Protein AF-A0ABD2WYM6-F1 (afdb_monomer_lite)

Radius of gyration: 16.87 Å; chains: 1; bounding box: 34×50×38 Å

Organism: NCBI:txid54128

Sequence (75 aa):
MVFLLKEPQIGKFGIRYKGPFEIKEVDHNLKNVILLCNGSEKRVHIDKIERADSINPLDSIENNSGAQLEEIIEG

Secondary structure (DSSP, 8-state):
-EEEEEEEPTTSS-EEEEEEEEEEEEETTTTEEEEEETTEEEEEEGGGEEEGGG--GGGGS-----S--------

Structure (mmCIF, N/CA/C/O backbone):
data_AF-A0ABD2WYM6-F1
#
_entry.id   AF-A0ABD2WYM6-F1
#
loop_
_atom_site.group_PDB
_atom_site.id
_atom_site.type_symbol
_atom_site.label_atom_id
_atom_site.label_alt_id
_atom_site.label_comp_id
_atom_site.label_asym_id
_atom_site.label_entity_id
_atom_site.label_seq_id
_atom_site.pdbx_PDB_ins_code
_atom_site.Cartn_x
_atom_site.Cartn_y
_atom_site.Cartn_z
_atom_site.occupancy
_atom_site.B_iso_or_equiv
_atom_site.auth_seq_id
_atom_site.auth_comp_id
_atom_site.auth_asym_id
_atom_site.auth_atom_id
_atom_site.pdbx_PDB_model_num
ATOM 1 N N . MET A 1 1 ? -10.372 -8.180 0.009 1.00 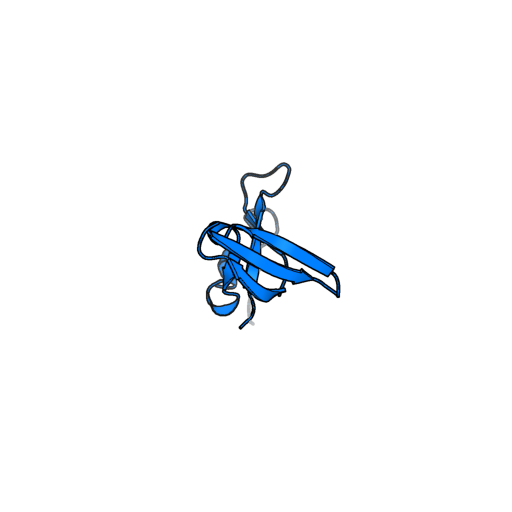69.25 1 MET A N 1
ATOM 2 C CA . MET A 1 1 ? -9.706 -7.687 -1.218 1.00 69.25 1 MET A CA 1
ATOM 3 C C . MET A 1 1 ? -8.354 -7.143 -0.801 1.00 69.25 1 MET A C 1
ATOM 5 O O . MET A 1 1 ? -8.326 -6.309 0.095 1.00 69.25 1 MET A O 1
ATOM 9 N N . VAL A 1 2 ? -7.263 -7.675 -1.353 1.00 82.44 2 VAL A N 1
ATOM 10 C CA . VAL A 1 2 ? -5.896 -7.343 -0.920 1.00 82.44 2 VAL A CA 1
ATOM 11 C C . VAL A 1 2 ? -5.196 -6.451 -1.940 1.00 82.44 2 VAL A C 1
ATOM 13 O O . VAL A 1 2 ? -5.396 -6.58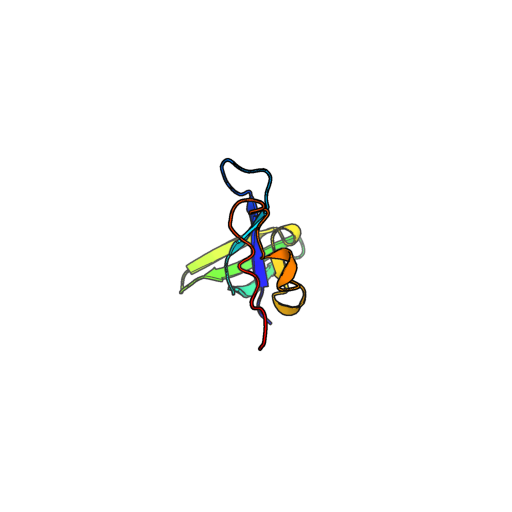5 -3.150 1.00 82.44 2 VAL A O 1
ATOM 16 N N . PHE A 1 3 ? -4.381 -5.532 -1.436 1.00 87.88 3 PHE A N 1
ATOM 17 C CA . PHE A 1 3 ? -3.721 -4.495 -2.215 1.00 87.88 3 PHE A CA 1
ATOM 18 C C . PHE A 1 3 ? -2.210 -4.533 -2.015 1.00 87.88 3 PHE A C 1
ATOM 20 O O . PHE A 1 3 ? -1.705 -4.976 -0.984 1.00 87.88 3 PHE A O 1
ATOM 27 N N . LEU A 1 4 ? -1.483 -4.044 -3.008 1.00 90.31 4 LEU A N 1
ATOM 28 C CA . LEU A 1 4 ? -0.036 -3.925 -3.008 1.00 90.31 4 LEU A CA 1
ATOM 29 C C . LEU A 1 4 ? 0.344 -2.452 -3.051 1.00 90.31 4 LEU A C 1
ATOM 31 O O . LEU A 1 4 ? -0.252 -1.671 -3.782 1.00 90.31 4 LEU A O 1
ATOM 35 N N . LEU A 1 5 ? 1.340 -2.062 -2.267 1.00 90.38 5 LEU A N 1
ATOM 36 C CA . LEU A 1 5 ? 1.867 -0.706 -2.239 1.00 90.38 5 LEU A CA 1
ATOM 37 C C . LEU A 1 5 ? 2.989 -0.560 -3.270 1.00 90.38 5 LEU A C 1
ATOM 39 O O . LEU A 1 5 ? 4.003 -1.252 -3.170 1.00 90.38 5 LEU A O 1
ATOM 43 N N . LYS A 1 6 ? 2.827 0.369 -4.212 1.00 90.56 6 LYS A N 1
ATOM 44 C CA . LYS A 1 6 ? 3.827 0.756 -5.211 1.00 90.56 6 LYS A CA 1
ATOM 45 C C . LYS A 1 6 ? 4.845 1.699 -4.572 1.00 90.56 6 LYS A C 1
ATOM 47 O O . LYS A 1 6 ? 4.529 2.849 -4.258 1.00 90.56 6 LYS A O 1
ATOM 52 N N . GLU A 1 7 ? 6.078 1.244 -4.406 1.00 86.00 7 GLU A N 1
ATOM 53 C CA . GLU A 1 7 ? 7.189 2.071 -3.936 1.00 86.00 7 GLU A CA 1
ATOM 54 C C . GLU A 1 7 ? 8.285 2.159 -5.008 1.00 86.00 7 GLU A C 1
ATOM 56 O O . GLU A 1 7 ? 8.561 1.173 -5.691 1.00 86.00 7 GLU A O 1
ATOM 61 N N . PRO A 1 8 ? 8.926 3.325 -5.189 1.00 84.25 8 PRO A N 1
ATOM 62 C CA . PRO A 1 8 ? 10.070 3.425 -6.085 1.00 84.25 8 PRO A CA 1
ATOM 63 C C . PRO A 1 8 ? 11.217 2.554 -5.564 1.00 84.25 8 PRO A C 1
ATOM 65 O O . PRO A 1 8 ? 11.522 2.546 -4.368 1.00 84.25 8 PRO A O 1
ATOM 68 N N . GLN A 1 9 ? 11.874 1.825 -6.462 1.00 83.19 9 GLN A N 1
ATOM 69 C CA . GLN A 1 9 ? 13.068 1.072 -6.114 1.00 83.19 9 GLN A CA 1
ATOM 70 C C . GLN A 1 9 ? 14.252 2.034 -5.973 1.00 83.19 9 GLN A C 1
ATOM 72 O O . GLN A 1 9 ? 14.658 2.696 -6.923 1.00 83.19 9 GLN A O 1
ATOM 77 N N . ILE A 1 10 ? 14.825 2.126 -4.773 1.00 78.81 10 ILE A N 1
ATOM 78 C CA . ILE A 1 10 ? 16.003 2.970 -4.542 1.00 78.81 10 ILE A CA 1
ATOM 79 C C . ILE A 1 10 ? 17.166 2.435 -5.393 1.00 78.81 10 ILE A C 1
ATOM 81 O O . ILE A 1 10 ? 17.512 1.259 -5.299 1.00 78.81 10 ILE A O 1
ATOM 85 N N . GLY A 1 11 ? 17.757 3.297 -6.225 1.00 79.00 11 GLY A N 1
ATOM 86 C CA . GLY A 1 11 ? 18.926 2.971 -7.051 1.00 79.00 11 GLY A CA 1
ATOM 87 C C . GLY A 1 11 ? 18.638 2.274 -8.389 1.00 79.00 11 GLY A C 1
ATOM 88 O O . GLY A 1 11 ? 19.586 1.967 -9.106 1.00 79.00 11 GLY A O 1
ATOM 89 N N . LYS A 1 12 ? 17.370 2.038 -8.757 1.00 77.50 12 LYS A N 1
ATOM 90 C CA . LYS A 1 12 ? 16.972 1.506 -10.075 1.00 77.50 12 LYS A CA 1
ATOM 91 C C . LYS A 1 12 ? 15.739 2.242 -10.610 1.00 77.50 12 LYS A C 1
ATOM 93 O O . LYS A 1 12 ? 14.884 2.669 -9.840 1.00 77.50 12 LYS A O 1
ATOM 98 N N . PHE A 1 13 ? 15.607 2.347 -11.932 1.00 74.69 13 PHE A N 1
ATOM 99 C CA . PHE A 1 13 ? 14.356 2.781 -12.564 1.00 74.69 13 PHE A CA 1
ATOM 100 C C . PHE A 1 13 ? 13.361 1.615 -12.557 1.00 74.69 13 PHE A C 1
ATOM 102 O O . PHE A 1 13 ? 13.269 0.858 -13.518 1.00 74.69 13 PHE A O 1
ATOM 109 N N . GLY A 1 14 ? 12.664 1.430 -11.436 1.00 81.62 14 GLY A N 1
ATOM 110 C CA . GLY A 1 14 ? 11.707 0.342 -11.253 1.00 81.62 14 GLY A CA 1
ATOM 111 C C . GLY A 1 14 ? 10.727 0.605 -10.114 1.00 81.62 14 GLY A C 1
ATOM 112 O O . GLY A 1 14 ? 10.998 1.392 -9.202 1.00 81.62 14 GLY A O 1
ATOM 113 N N . ILE A 1 15 ? 9.571 -0.054 -10.174 1.00 85.19 15 ILE A N 1
ATOM 114 C CA . ILE A 1 15 ? 8.568 -0.052 -9.107 1.00 85.19 15 ILE A CA 1
ATOM 115 C C . ILE A 1 15 ? 8.708 -1.362 -8.341 1.00 85.19 15 ILE A C 1
ATOM 117 O O . ILE A 1 15 ? 8.730 -2.438 -8.929 1.00 85.19 15 ILE A O 1
ATOM 121 N N . ARG A 1 16 ? 8.789 -1.270 -7.016 1.00 86.06 16 ARG A N 1
ATOM 122 C CA . ARG A 1 16 ? 8.710 -2.412 -6.114 1.00 86.06 16 ARG A CA 1
ATOM 123 C C . ARG A 1 16 ? 7.342 -2.428 -5.451 1.00 86.06 16 ARG A C 1
ATOM 125 O O . ARG A 1 16 ? 6.929 -1.441 -4.847 1.00 86.06 16 ARG A O 1
ATOM 132 N N . TYR A 1 17 ? 6.684 -3.575 -5.501 1.00 88.38 17 TYR A N 1
ATOM 133 C CA . TYR A 1 17 ? 5.430 -3.804 -4.797 1.00 88.38 17 TYR A CA 1
ATOM 134 C C . TYR A 1 17 ? 5.702 -4.365 -3.395 1.00 88.38 17 TYR A C 1
ATOM 136 O O . TYR A 1 17 ? 6.542 -5.249 -3.217 1.00 88.38 17 TYR A O 1
ATOM 144 N N . LYS A 1 18 ? 5.014 -3.836 -2.380 1.00 87.00 18 LYS A N 1
ATOM 145 C CA . LYS A 1 18 ? 5.000 -4.366 -1.006 1.00 87.00 18 LYS A CA 1
ATOM 146 C C . LYS A 1 18 ? 3.594 -4.821 -0.632 1.00 87.00 18 LYS A C 1
ATOM 148 O O . LYS A 1 18 ? 2.629 -4.196 -1.053 1.00 87.00 18 LYS A O 1
ATOM 153 N N . GLY A 1 19 ? 3.480 -5.851 0.199 1.00 85.69 19 GLY A N 1
AT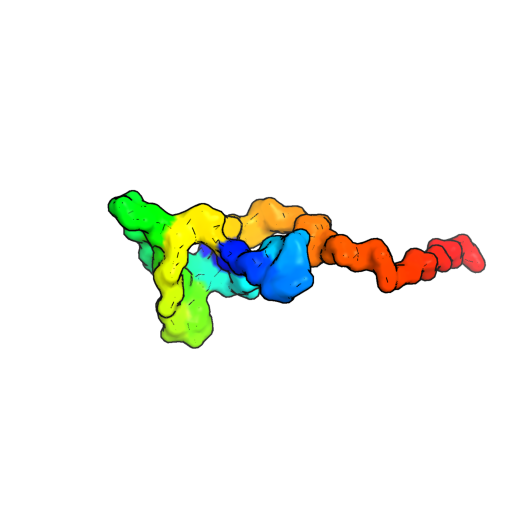OM 154 C CA . GLY A 1 19 ? 2.201 -6.389 0.668 1.00 85.69 19 GLY A CA 1
ATOM 155 C C . GLY A 1 19 ? 2.189 -7.918 0.611 1.00 85.69 19 GLY A C 1
ATOM 156 O O . GLY A 1 19 ? 3.271 -8.510 0.570 1.00 85.69 19 GLY A O 1
ATOM 157 N N . PRO A 1 20 ? 1.005 -8.556 0.601 1.00 88.06 20 PRO A N 1
ATOM 158 C CA . PRO A 1 20 ? -0.337 -7.961 0.501 1.00 88.06 20 PRO A CA 1
ATOM 159 C C . PRO A 1 20 ? -0.774 -7.176 1.749 1.00 88.06 20 PRO A C 1
ATOM 161 O O . PRO A 1 20 ? -0.399 -7.513 2.867 1.00 88.06 20 PRO A O 1
ATOM 164 N N . PHE A 1 21 ? -1.587 -6.138 1.545 1.00 89.81 21 PHE A N 1
ATOM 165 C CA . PHE A 1 21 ? -2.191 -5.312 2.592 1.00 89.81 21 PHE A CA 1
ATOM 166 C C . PHE A 1 21 ? -3.713 -5.294 2.480 1.00 89.81 21 PHE A C 1
ATOM 168 O O . PHE A 1 21 ? -4.275 -5.356 1.383 1.00 89.81 21 PHE A O 1
ATOM 175 N N . GLU A 1 22 ? -4.380 -5.139 3.617 1.00 90.50 22 GLU A N 1
ATOM 176 C CA . GLU A 1 22 ? -5.822 -4.915 3.680 1.00 90.50 22 GLU A CA 1
ATOM 177 C C . GLU A 1 22 ? -6.112 -3.422 3.839 1.00 90.50 22 GLU A C 1
ATOM 179 O O . GLU A 1 22 ? -5.409 -2.715 4.566 1.00 90.50 22 GLU A O 1
ATOM 184 N N . ILE A 1 23 ? -7.148 -2.929 3.158 1.00 90.31 23 ILE A N 1
ATOM 185 C CA . ILE A 1 23 ? -7.639 -1.565 3.370 1.00 90.31 23 ILE A CA 1
ATOM 186 C C . ILE A 1 23 ? -8.548 -1.578 4.596 1.00 90.31 23 ILE A C 1
ATOM 188 O O . ILE A 1 23 ? -9.556 -2.281 4.613 1.00 90.31 23 ILE A O 1
ATOM 192 N N . LYS A 1 24 ? -8.203 -0.766 5.597 1.00 91.94 24 LYS A N 1
ATOM 193 C CA . LYS A 1 24 ? -9.045 -0.503 6.764 1.00 91.94 24 LYS A CA 1
ATOM 194 C C . LYS A 1 24 ? -10.090 0.572 6.468 1.00 91.94 24 LYS A C 1
ATOM 196 O O . LYS A 1 24 ? -11.254 0.409 6.810 1.00 91.94 24 LYS A O 1
ATOM 201 N N . GLU A 1 25 ? -9.662 1.669 5.847 1.00 93.00 25 GLU A N 1
ATOM 202 C CA . GLU A 1 25 ? -10.497 2.845 5.590 1.00 93.00 25 GLU A CA 1
ATOM 203 C C . GLU A 1 25 ? -10.069 3.549 4.296 1.00 93.00 25 GLU A C 1
ATOM 205 O O . GLU A 1 25 ? -8.892 3.524 3.921 1.00 93.00 25 GLU A O 1
ATOM 210 N N . VAL A 1 26 ? -11.026 4.195 3.627 1.00 91.44 26 VAL A N 1
ATOM 211 C CA . VAL A 1 26 ? -10.802 5.035 2.446 1.00 91.44 26 VAL A CA 1
ATOM 212 C C . VAL A 1 26 ? -11.280 6.453 2.747 1.00 91.44 26 VAL A C 1
ATOM 214 O O . VAL A 1 26 ? -12.459 6.677 3.009 1.00 91.44 26 VAL A O 1
ATOM 217 N N . ASP A 1 27 ? -10.367 7.416 2.662 1.00 91.62 27 ASP A N 1
ATOM 218 C CA . ASP A 1 27 ? -10.673 8.842 2.718 1.00 91.62 27 ASP A CA 1
ATOM 219 C C . ASP A 1 27 ? -10.805 9.382 1.289 1.00 91.62 27 ASP A C 1
ATOM 221 O O . ASP A 1 27 ? -9.818 9.641 0.592 1.00 91.62 27 ASP A O 1
ATOM 225 N N . HIS A 1 28 ? -12.051 9.555 0.850 1.00 90.19 28 HIS A N 1
ATOM 226 C CA . HIS A 1 28 ? -12.367 10.060 -0.484 1.00 90.19 28 HIS A CA 1
ATOM 227 C C . HIS A 1 28 ? -12.042 11.548 -0.670 1.00 90.19 28 HIS A C 1
ATOM 229 O O . HIS A 1 28 ? -11.781 11.965 -1.799 1.00 90.19 28 HIS A O 1
ATOM 235 N N . ASN A 1 29 ? -12.019 12.341 0.407 1.00 92.19 29 ASN A N 1
ATOM 236 C CA . ASN A 1 29 ? -11.736 13.775 0.329 1.00 92.19 29 ASN A CA 1
ATOM 237 C C . ASN A 1 29 ? -10.256 14.010 0.031 1.00 92.19 29 ASN A C 1
ATOM 239 O O . ASN A 1 29 ? -9.904 14.835 -0.810 1.00 92.19 29 ASN A O 1
ATOM 243 N N . LEU A 1 30 ? -9.392 13.248 0.703 1.00 91.75 30 LEU A N 1
ATOM 244 C CA . LEU A 1 30 ? -7.941 13.340 0.550 1.00 91.75 30 LEU A CA 1
ATOM 245 C C . LEU A 1 30 ? -7.367 12.324 -0.445 1.00 91.75 30 LEU A C 1
ATOM 247 O O . LEU A 1 30 ? -6.152 12.290 -0.631 1.00 91.75 30 LEU A O 1
ATOM 251 N N . LYS A 1 31 ? -8.220 11.494 -1.064 1.00 94.38 31 LYS A N 1
ATOM 252 C CA . LYS A 1 31 ? -7.836 10.389 -1.963 1.00 94.38 31 LYS A CA 1
ATOM 253 C C . LYS A 1 31 ? -6.786 9.461 -1.344 1.00 94.38 31 LYS A C 1
ATOM 255 O O . LYS A 1 31 ? -5.890 8.956 -2.022 1.00 94.38 31 LYS A O 1
ATOM 260 N N . ASN A 1 32 ? -6.906 9.229 -0.043 1.00 94.56 32 ASN A N 1
ATOM 261 C CA . ASN A 1 32 ? -5.996 8.391 0.721 1.00 94.56 32 ASN A CA 1
ATOM 262 C C . ASN A 1 32 ? -6.696 7.116 1.180 1.00 94.56 32 ASN A C 1
ATOM 264 O O . ASN A 1 32 ? -7.909 7.068 1.355 1.00 94.56 32 ASN A O 1
ATOM 268 N N . VAL A 1 33 ? -5.905 6.085 1.423 1.00 93.12 33 VAL A N 1
ATOM 269 C CA . VAL A 1 33 ? -6.338 4.828 2.021 1.00 93.12 33 VAL A CA 1
ATOM 270 C C . VAL A 1 33 ? -5.489 4.546 3.251 1.00 93.12 33 VAL A C 1
ATOM 272 O O . VAL A 1 33 ? -4.297 4.867 3.290 1.00 93.12 33 VAL A O 1
ATOM 275 N N . ILE A 1 34 ? -6.104 3.957 4.268 1.00 93.81 34 ILE A N 1
ATOM 276 C CA . ILE A 1 34 ? -5.416 3.456 5.454 1.00 93.81 34 ILE A CA 1
ATOM 277 C C . ILE A 1 34 ? -5.257 1.948 5.286 1.00 93.81 34 ILE A C 1
ATOM 279 O O . ILE A 1 34 ? -6.241 1.214 5.217 1.00 93.81 34 ILE A O 1
ATOM 283 N N . LEU A 1 35 ? -4.008 1.500 5.198 1.00 92.19 35 LEU A N 1
ATOM 284 C CA . LEU A 1 35 ? -3.623 0.100 5.081 1.00 92.19 35 LEU A CA 1
ATOM 285 C C . LEU A 1 35 ? -3.301 -0.489 6.455 1.00 92.19 35 LEU A C 1
ATOM 287 O O . LEU A 1 35 ? -2.646 0.165 7.268 1.00 92.19 35 LEU A O 1
ATOM 291 N N . LEU A 1 36 ? -3.702 -1.738 6.675 1.00 90.00 36 LEU A N 1
ATOM 292 C CA . LEU A 1 36 ? -3.265 -2.565 7.798 1.00 90.00 36 LEU A CA 1
ATOM 293 C C . LEU A 1 36 ? -2.000 -3.342 7.409 1.00 90.00 36 LEU A C 1
ATOM 295 O O . LEU A 1 36 ? -2.004 -4.162 6.492 1.00 90.00 36 LEU A O 1
ATOM 299 N N . CYS A 1 37 ? -0.915 -3.082 8.133 1.00 84.50 37 CYS A N 1
ATOM 300 C CA . CYS A 1 37 ? 0.411 -3.660 7.943 1.00 84.50 37 CYS A CA 1
ATOM 301 C C . CYS A 1 37 ? 0.866 -4.314 9.253 1.00 84.50 37 CYS A C 1
ATOM 303 O O . CYS A 1 37 ? 1.409 -3.629 10.118 1.00 84.50 37 CYS A O 1
ATOM 305 N N . ASN A 1 38 ? 0.666 -5.626 9.415 1.00 81.81 38 ASN A N 1
ATOM 306 C CA . ASN A 1 38 ? 1.138 -6.389 10.584 1.00 81.81 38 ASN A CA 1
ATOM 307 C C . ASN A 1 38 ? 0.783 -5.733 11.938 1.00 81.81 38 ASN A C 1
ATOM 309 O O . ASN A 1 38 ? 1.631 -5.598 12.817 1.00 81.81 38 ASN A O 1
ATOM 313 N N . GLY A 1 39 ? -0.462 -5.268 12.085 1.00 82.44 39 GLY A N 1
ATOM 314 C CA . GLY A 1 39 ? -0.948 -4.606 13.303 1.00 82.44 39 GLY A CA 1
ATOM 315 C C . GLY A 1 39 ? -0.636 -3.108 13.40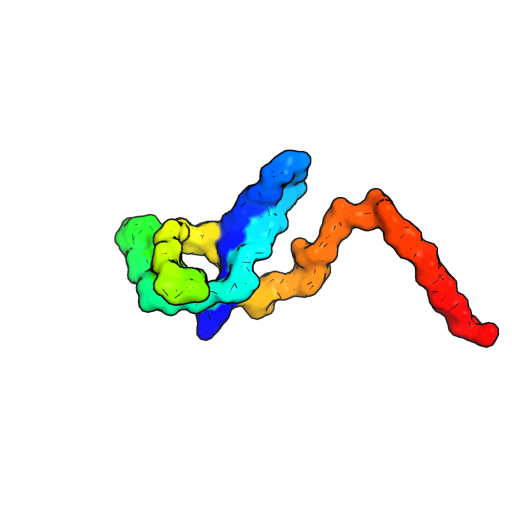8 1.00 82.44 39 GLY A C 1
ATOM 316 O O . GLY A 1 39 ? -1.043 -2.476 14.375 1.00 82.44 39 GLY A O 1
ATOM 317 N N . SER A 1 40 ? 0.043 -2.525 12.417 1.00 86.62 40 SER A N 1
ATOM 318 C CA . SER A 1 40 ? 0.229 -1.076 12.280 1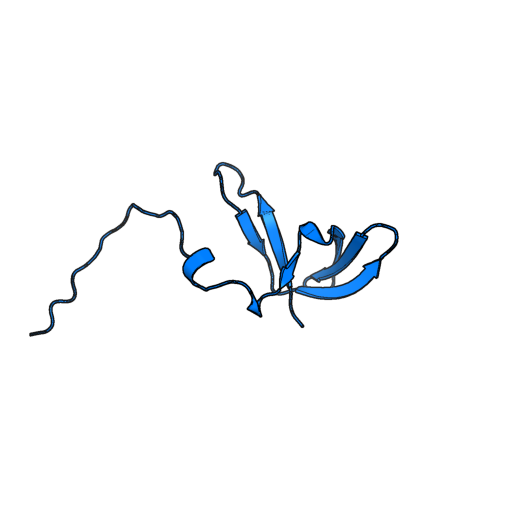.00 86.62 40 SER A CA 1
ATOM 319 C C . SER A 1 40 ? -0.633 -0.509 11.156 1.00 86.62 40 SER A C 1
ATOM 321 O O . SER A 1 40 ? -0.918 -1.194 10.176 1.00 86.62 40 SER A O 1
ATOM 323 N N . GLU A 1 41 ? -1.008 0.762 11.263 1.00 91.44 41 GLU A N 1
ATOM 324 C CA . GLU A 1 41 ? -1.739 1.474 10.215 1.00 91.44 41 GLU A CA 1
ATOM 325 C C . GLU A 1 41 ? -0.801 2.352 9.390 1.00 91.44 41 GLU A C 1
ATOM 327 O O . GLU A 1 41 ? 0.060 3.051 9.928 1.00 91.44 41 GLU A O 1
ATOM 332 N N . LYS A 1 42 ? -0.976 2.343 8.068 1.00 90.19 42 LYS A N 1
ATOM 333 C CA . LYS A 1 42 ? -0.223 3.196 7.145 1.00 90.19 42 LYS A CA 1
ATOM 334 C C . LYS A 1 42 ? -1.177 3.936 6.219 1.00 90.19 42 LYS A C 1
ATOM 336 O O . LYS A 1 42 ? -1.885 3.317 5.432 1.00 90.19 42 LYS A O 1
ATOM 341 N N . ARG A 1 43 ? -1.156 5.269 6.266 1.00 93.00 43 ARG A N 1
ATOM 342 C CA . ARG A 1 43 ? -1.900 6.120 5.329 1.00 93.00 43 ARG A CA 1
ATOM 343 C C . ARG A 1 43 ? -1.091 6.328 4.050 1.00 93.00 43 ARG A C 1
ATOM 345 O O . ARG A 1 43 ? 0.062 6.751 4.118 1.00 93.00 43 ARG A O 1
ATOM 352 N N . VAL A 1 44 ? -1.687 6.052 2.895 1.00 92.81 44 VAL A N 1
ATOM 353 C CA . VAL A 1 44 ? -1.060 6.215 1.574 1.00 92.81 44 VAL A CA 1
ATOM 354 C C . VAL A 1 44 ? -2.064 6.766 0.564 1.00 92.81 44 VAL A C 1
ATOM 356 O O . VAL A 1 44 ? -3.265 6.588 0.731 1.00 92.81 44 VAL A O 1
ATOM 359 N N . HIS A 1 45 ? -1.585 7.424 -0.491 1.00 94.19 45 HIS A N 1
ATOM 360 C CA . HIS A 1 45 ? -2.453 7.892 -1.576 1.00 94.19 45 HIS A CA 1
ATOM 361 C C . HIS A 1 45 ? -2.981 6.714 -2.405 1.00 94.19 45 HIS A C 1
ATOM 363 O O . HIS A 1 45 ? -2.256 5.738 -2.611 1.00 94.19 45 HIS A O 1
ATOM 369 N N . ILE A 1 46 ? -4.208 6.810 -2.921 1.00 91.56 46 ILE A N 1
ATOM 370 C CA . ILE A 1 46 ? -4.859 5.731 -3.680 1.00 91.56 46 ILE A CA 1
ATOM 371 C C . ILE A 1 46 ? -4.064 5.318 -4.932 1.00 91.56 46 ILE A C 1
ATOM 373 O O . ILE A 1 46 ? -3.965 4.138 -5.236 1.00 91.56 46 ILE A O 1
ATOM 377 N N . ASP A 1 47 ? -3.383 6.254 -5.597 1.00 91.38 47 ASP A N 1
ATOM 378 C CA . ASP A 1 47 ? -2.538 5.947 -6.770 1.00 91.38 47 ASP A CA 1
ATOM 379 C C . ASP A 1 47 ? -1.289 5.115 -6.429 1.00 91.38 47 ASP A C 1
ATOM 381 O O . ASP A 1 47 ? -0.614 4.577 -7.310 1.00 91.38 47 ASP A O 1
ATOM 385 N N . LYS A 1 48 ? -0.938 5.031 -5.141 1.00 91.44 48 LYS A N 1
ATOM 386 C CA . LYS A 1 48 ? 0.181 4.222 -4.657 1.00 91.44 48 LYS A CA 1
ATOM 387 C C . LYS A 1 48 ? -0.234 2.796 -4.335 1.00 91.44 48 LYS A C 1
ATOM 389 O O . LYS A 1 48 ? 0.636 2.031 -3.938 1.00 91.44 48 LYS A O 1
ATOM 394 N N . ILE A 1 49 ? -1.499 2.418 -4.505 1.00 90.56 49 ILE A N 1
ATOM 395 C CA . ILE A 1 49 ? -1.942 1.039 -4.302 1.00 90.56 49 ILE A CA 1
ATOM 396 C C . ILE A 1 49 ? -2.376 0.384 -5.618 1.00 90.56 49 ILE A C 1
ATOM 398 O O . ILE A 1 49 ? -2.918 1.023 -6.513 1.00 90.56 49 ILE A O 1
ATOM 402 N N . GLU A 1 50 ? -2.108 -0.908 -5.739 1.00 89.44 50 GLU A N 1
ATOM 403 C CA . GLU A 1 50 ? -2.538 -1.790 -6.825 1.00 89.44 50 GLU A CA 1
ATOM 404 C C . GLU A 1 50 ? -3.391 -2.907 -6.231 1.00 89.44 50 GLU A C 1
ATOM 406 O O . GLU A 1 50 ? -3.153 -3.320 -5.096 1.00 89.44 50 GLU A O 1
ATOM 411 N N . ARG A 1 51 ? -4.357 -3.445 -6.971 1.00 85.62 51 ARG A N 1
ATOM 412 C CA . ARG A 1 51 ? -5.008 -4.684 -6.539 1.00 85.62 51 ARG A CA 1
ATOM 413 C C . ARG A 1 51 ? -4.067 -5.854 -6.808 1.00 85.62 51 ARG A C 1
ATOM 415 O O . ARG A 1 51 ? -3.464 -5.919 -7.876 1.00 85.62 51 ARG A O 1
ATOM 422 N N . ALA A 1 52 ? -3.957 -6.787 -5.866 1.00 79.62 52 ALA A N 1
ATOM 423 C CA . ALA A 1 52 ? -3.052 -7.925 -6.037 1.00 79.62 52 ALA A CA 1
ATOM 424 C C . ALA A 1 52 ? -3.480 -8.877 -7.171 1.00 79.62 52 ALA A C 1
ATOM 426 O O . ALA A 1 52 ? -2.635 -9.552 -7.742 1.00 79.62 52 ALA A O 1
ATOM 427 N N . ASP A 1 53 ? -4.771 -8.908 -7.514 1.00 78.88 53 ASP A N 1
ATOM 428 C CA . ASP A 1 53 ? -5.328 -9.700 -8.623 1.00 78.88 53 ASP A CA 1
ATOM 429 C C . ASP A 1 53 ? -5.019 -9.119 -10.014 1.00 78.88 53 ASP A C 1
ATOM 431 O O . ASP A 1 53 ? -5.224 -9.787 -11.022 1.00 78.88 53 ASP A O 1
ATOM 435 N N . SER A 1 54 ? -4.539 -7.876 -10.066 1.00 69.88 54 SER A N 1
ATOM 436 C CA . SER A 1 54 ? -4.285 -7.138 -11.303 1.00 69.88 54 SER A CA 1
ATOM 437 C C . SER A 1 54 ? -2.812 -7.163 -11.717 1.00 69.88 54 SER A C 1
ATOM 439 O O . SER A 1 54 ? -2.480 -6.678 -12.795 1.00 69.88 54 SER A O 1
ATOM 441 N N . ILE A 1 55 ? -1.925 -7.718 -10.882 1.00 65.50 55 ILE A N 1
ATOM 442 C CA . ILE A 1 55 ? -0.509 -7.877 -11.220 1.00 65.50 55 ILE A CA 1
ATOM 443 C C . ILE A 1 55 ? -0.339 -9.202 -11.956 1.00 65.50 55 ILE A C 1
ATOM 445 O O . ILE A 1 55 ? -0.485 -10.270 -11.361 1.00 65.50 55 ILE A O 1
ATOM 449 N N . ASN A 1 56 ? 0.007 -9.143 -13.244 1.00 57.50 56 ASN A N 1
ATOM 450 C CA . ASN A 1 56 ? 0.484 -10.334 -13.934 1.00 57.50 56 ASN A CA 1
ATOM 451 C C . ASN A 1 56 ? 1.805 -10.771 -13.281 1.00 57.50 56 ASN A C 1
ATOM 453 O O . ASN A 1 56 ? 2.673 -9.928 -13.050 1.00 57.50 56 ASN A O 1
ATOM 457 N N . PRO A 1 57 ? 2.028 -12.073 -13.030 1.00 53.94 57 PRO A N 1
ATOM 458 C CA . PRO A 1 57 ? 3.292 -12.555 -12.469 1.00 53.94 57 PRO A CA 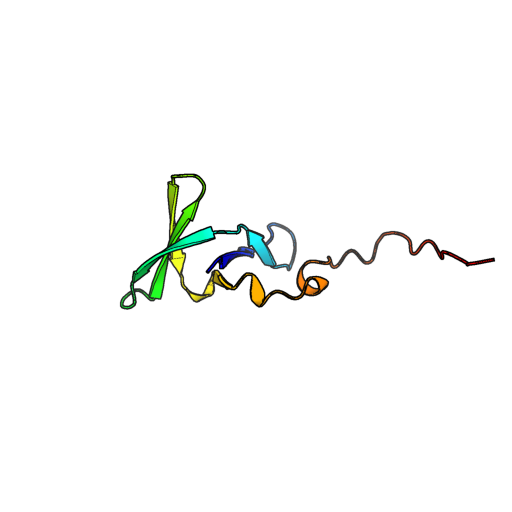1
ATOM 459 C C . PRO A 1 57 ? 4.514 -12.156 -13.319 1.00 53.94 57 PRO A C 1
ATOM 461 O O . PRO A 1 57 ? 5.614 -12.060 -12.787 1.00 53.94 57 PRO A O 1
ATOM 464 N N . LEU A 1 58 ? 4.312 -11.837 -14.603 1.00 53.38 58 LEU A N 1
ATOM 465 C CA . LEU A 1 58 ? 5.329 -11.306 -15.515 1.00 53.38 58 LEU A CA 1
ATOM 466 C C . LEU A 1 58 ? 5.781 -9.869 -15.189 1.00 53.38 58 LEU A C 1
ATOM 468 O O . LEU A 1 58 ? 6.938 -9.553 -15.426 1.00 53.38 58 LEU A O 1
ATOM 472 N N . ASP A 1 59 ? 4.936 -9.023 -14.588 1.00 52.56 59 ASP A N 1
ATOM 473 C CA . ASP A 1 59 ? 5.313 -7.653 -14.182 1.00 52.56 59 ASP A CA 1
ATOM 474 C C . ASP A 1 59 ? 6.190 -7.633 -12.915 1.00 52.56 59 ASP A C 1
ATOM 476 O O . ASP A 1 59 ? 6.795 -6.616 -12.569 1.00 52.56 59 ASP A O 1
ATOM 480 N N . SER A 1 60 ? 6.257 -8.769 -12.209 1.00 51.78 60 SER A N 1
ATOM 481 C CA . SER A 1 60 ? 7.121 -8.992 -11.042 1.00 51.78 60 SER A CA 1
ATOM 482 C C . SER A 1 60 ? 8.426 -9.717 -11.394 1.00 51.78 60 SER A C 1
ATOM 484 O O . SER A 1 60 ? 9.313 -9.806 -10.543 1.00 51.78 60 SER A O 1
ATOM 486 N N . ILE A 1 61 ? 8.557 -10.224 -12.628 1.00 48.84 61 ILE A N 1
ATOM 487 C CA . ILE A 1 61 ? 9.781 -10.853 -13.126 1.00 48.84 61 ILE A CA 1
ATOM 488 C C . ILE A 1 61 ? 10.655 -9.752 -13.723 1.00 48.84 61 ILE A C 1
ATOM 490 O O . ILE A 1 61 ? 10.449 -9.247 -14.819 1.00 48.84 61 ILE A O 1
ATOM 494 N N . GLU A 1 62 ? 11.597 -9.350 -12.887 1.00 45.34 62 GLU A N 1
ATOM 495 C CA . GLU A 1 62 ? 12.802 -8.579 -13.142 1.00 45.34 62 GLU A CA 1
ATOM 496 C C . GLU A 1 62 ? 13.182 -8.327 -14.616 1.00 45.34 62 GLU A C 1
ATOM 498 O O . GLU A 1 62 ? 13.417 -9.244 -15.402 1.00 45.34 62 GLU A O 1
ATOM 503 N N . ASN A 1 63 ? 13.508 -7.061 -14.905 1.00 41.84 63 ASN A N 1
ATOM 504 C CA . ASN A 1 63 ? 14.690 -6.742 -15.710 1.00 41.84 63 ASN A CA 1
ATOM 505 C C . ASN A 1 63 ? 15.946 -7.309 -15.007 1.00 41.84 63 ASN A C 1
ATOM 507 O O . ASN A 1 63 ? 16.726 -6.570 -14.407 1.00 41.84 63 ASN A O 1
ATOM 511 N N . ASN A 1 64 ? 16.109 -8.630 -15.052 1.00 41.47 64 ASN A N 1
ATOM 512 C CA . ASN A 1 64 ? 17.362 -9.352 -14.872 1.00 41.47 64 ASN A CA 1
ATOM 513 C C . ASN A 1 64 ? 17.658 -10.062 -16.195 1.00 41.47 64 ASN A C 1
ATOM 515 O O . ASN A 1 64 ? 17.746 -11.283 -16.283 1.00 41.47 64 ASN A O 1
ATOM 519 N N . SER A 1 65 ? 17.844 -9.286 -17.260 1.00 41.97 65 SER A N 1
ATOM 520 C CA . SER A 1 65 ? 18.620 -9.734 -18.414 1.00 41.97 65 SER A CA 1
ATOM 521 C C . SER A 1 65 ? 20.086 -9.822 -17.982 1.00 41.97 65 SER A C 1
ATOM 523 O O . SER A 1 65 ? 20.892 -8.923 -18.207 1.00 41.97 65 SER A O 1
ATOM 525 N N . GLY A 1 66 ? 20.399 -10.898 -17.260 1.00 43.34 66 GLY A N 1
ATOM 526 C CA . GLY A 1 66 ? 21.710 -11.122 -16.672 1.00 43.34 66 GLY A CA 1
ATOM 527 C C . GLY A 1 66 ? 21.848 -12.407 -15.858 1.00 43.34 66 GLY A C 1
ATOM 528 O O . GLY A 1 66 ? 22.593 -12.379 -14.891 1.00 43.34 66 GLY A O 1
ATOM 529 N N . ALA A 1 67 ? 21.166 -13.507 -16.200 1.00 42.44 67 ALA A N 1
ATOM 530 C CA . ALA A 1 67 ? 21.589 -14.856 -15.794 1.00 42.44 67 ALA A CA 1
ATOM 531 C C . ALA A 1 67 ? 20.841 -15.953 -16.577 1.00 42.44 67 ALA A C 1
ATOM 533 O O . ALA A 1 67 ? 19.646 -16.141 -16.398 1.00 42.44 67 ALA A O 1
ATOM 534 N N . GLN A 1 68 ? 21.603 -16.637 -17.435 1.00 41.34 68 GLN A N 1
ATOM 535 C CA . GLN A 1 68 ? 21.494 -18.042 -17.858 1.00 41.34 68 GLN A CA 1
ATOM 536 C C . GLN A 1 68 ? 20.095 -18.620 -18.144 1.00 41.34 68 GLN A C 1
ATOM 538 O O . GLN A 1 68 ? 19.395 -19.109 -17.264 1.00 41.34 68 GLN A O 1
ATOM 543 N N . LEU A 1 69 ? 19.771 -18.680 -19.439 1.00 42.38 69 LEU A N 1
ATOM 544 C CA . LEU A 1 69 ? 18.932 -19.737 -19.998 1.00 42.38 69 LEU A CA 1
ATOM 545 C C . LEU A 1 69 ? 19.752 -21.035 -19.973 1.00 42.38 69 LEU A C 1
ATOM 547 O O . LEU A 1 69 ? 20.590 -21.235 -20.851 1.00 42.38 69 LEU A O 1
ATOM 551 N N . GLU A 1 70 ? 19.551 -21.891 -18.972 1.00 43.59 70 GLU A N 1
ATOM 552 C CA . GLU A 1 70 ? 19.890 -23.303 -19.150 1.00 43.59 70 GLU A CA 1
ATOM 553 C C . GLU A 1 70 ? 18.756 -23.969 -19.929 1.00 43.59 70 GLU A C 1
ATOM 555 O O . GLU A 1 70 ? 17.609 -24.071 -19.493 1.00 43.59 70 GLU A O 1
ATOM 560 N N . GLU A 1 71 ? 19.117 -24.332 -21.151 1.00 46.75 71 GLU A N 1
ATOM 561 C CA . GLU A 1 71 ? 18.362 -25.108 -22.114 1.00 46.75 71 GLU A CA 1
ATOM 562 C C . GLU A 1 71 ? 18.101 -26.503 -21.522 1.00 46.75 71 GLU A C 1
ATOM 564 O O . GLU A 1 71 ? 19.001 -27.337 -21.443 1.00 46.75 71 GLU A O 1
ATOM 569 N N . ILE A 1 72 ? 16.871 -26.768 -21.070 1.00 48.91 72 ILE A N 1
ATOM 570 C CA . ILE A 1 72 ? 16.435 -28.143 -20.811 1.00 48.91 72 ILE A CA 1
ATOM 571 C C . ILE A 1 72 ? 16.141 -28.754 -22.181 1.00 48.91 72 ILE A C 1
ATOM 573 O O . ILE A 1 72 ? 15.047 -28.591 -22.721 1.00 48.91 72 ILE A O 1
ATOM 577 N N . ILE A 1 73 ? 17.139 -29.418 -22.762 1.00 49.84 73 ILE A N 1
ATOM 578 C CA . ILE A 1 73 ? 16.917 -30.338 -23.874 1.00 49.84 73 ILE A CA 1
ATOM 579 C C . ILE A 1 73 ? 16.367 -31.637 -23.281 1.00 49.84 73 ILE A C 1
ATOM 581 O O . ILE A 1 73 ? 17.020 -32.312 -22.487 1.00 49.84 73 ILE A O 1
ATOM 585 N N . GLU A 1 74 ? 15.132 -31.939 -23.657 1.00 43.25 74 GLU A N 1
ATOM 586 C CA . GLU A 1 74 ? 14.456 -33.222 -23.494 1.00 43.25 74 GLU A CA 1
ATOM 587 C C . GLU A 1 74 ? 15.111 -34.261 -24.432 1.00 43.25 74 GLU A C 1
ATOM 589 O O . GLU A 1 74 ? 15.284 -33.975 -25.620 1.00 43.25 74 GLU A O 1
ATOM 594 N N . GLY A 1 75 ? 15.482 -35.448 -23.928 1.00 36.09 75 GLY A N 1
ATOM 595 C CA . GLY A 1 75 ? 16.001 -36.553 -24.755 1.00 36.09 75 GLY A CA 1
ATOM 596 C C . GLY A 1 75 ? 16.823 -37.595 -24.012 1.00 36.09 75 GLY A C 1
ATOM 597 O O . GLY A 1 75 ? 18.045 -37.373 -23.877 1.00 36.09 75 GLY A O 1
#

Foldseek 3Di:
DWKWFWDQDPPDRATDTDDRWDFPDADPVQQWTWTDDPNDTDIDHVVRIDDPVPDDVVSVDDPCPDDDDPDPDDD

pLDDT: mean 76.06, std 19.0, range [36.09, 94.56]